Protein AF-A0A8H8RAC1-F1 (afdb_monomer_lite)

Secondary structure (DSSP, 8-state):
--HHHHHHHHHHHHHHHHHHHHHHHHHHHHHHHHHHHHTTS--S-SSSGGGTTHHHHHHHHHHHS-----TTS-HHHHHHHHHHHHHHHHHGGGG--SBTTB-SS--TTHHHHHHHHHHHHHHHHHHHH-S-TT---TTTSTTT---S----GGG-

Radius of gyration: 19.27 Å; chains: 1; bounding box: 51×41×50 Å

Foldseek 3Di:
DVVPVVVVLVVLLCVPVVVVVLVVLVVVQVVQQVVCVVVVHGGQCPQPHRNSCVSVVVLVCLQPKDWDDDPPDDPVLLQQLLVQLVVLVSQLQQLDAPDDVRGSDPDPPNVVSNVVSVVSSQVSVCSQQVDDRPPPCVPPDVVPDPRHRPGGGPSD

Structure (mmCIF, N/CA/C/O backbone):
data_AF-A0A8H8RAC1-F1
#
_entry.id   AF-A0A8H8RAC1-F1
#
loop_
_atom_site.group_PDB
_atom_site.id
_atom_site.type_symbol
_atom_site.label_atom_id
_atom_site.label_alt_id
_atom_site.label_comp_id
_atom_site.label_asym_id
_atom_site.label_entity_id
_atom_site.label_seq_id
_atom_site.pdbx_PDB_ins_code
_atom_site.Cartn_x
_atom_site.Cartn_y
_atom_site.Cartn_z
_atom_site.occupancy
_atom_site.B_iso_or_equiv
_atom_site.auth_seq_id
_atom_site.auth_comp_id
_atom_site.auth_asym_id
_atom_site.auth_atom_id
_atom_site.pdbx_PDB_model_num
ATOM 1 N N . MET A 1 1 ? -10.323 -24.423 24.285 1.00 56.19 1 MET A N 1
ATOM 2 C CA . MET A 1 1 ? -11.318 -23.342 24.097 1.00 56.19 1 MET A CA 1
ATOM 3 C C . MET A 1 1 ? -10.707 -21.959 23.824 1.00 56.19 1 MET A C 1
ATOM 5 O O . MET A 1 1 ? -11.465 -21.032 23.603 1.00 56.19 1 MET A O 1
ATOM 9 N N . ILE A 1 2 ? -9.371 -21.816 23.772 1.00 60.00 2 ILE A N 1
ATOM 10 C CA . ILE A 1 2 ? -8.680 -20.543 23.463 1.00 60.00 2 ILE A CA 1
ATOM 11 C C . ILE A 1 2 ? -8.293 -20.446 21.974 1.00 60.00 2 ILE A C 1
ATOM 13 O O . ILE A 1 2 ? -8.236 -19.357 21.424 1.00 60.00 2 ILE A O 1
ATOM 17 N N . TYR A 1 3 ? -8.113 -21.582 21.291 1.00 66.50 3 TYR A N 1
ATOM 18 C CA . TYR A 1 3 ? -7.677 -21.607 19.888 1.00 66.50 3 TYR A CA 1
ATOM 19 C C . TYR A 1 3 ? -8.723 -21.107 18.883 1.00 66.50 3 TYR A C 1
ATOM 21 O O . TYR A 1 3 ? -8.365 -20.572 17.841 1.00 66.50 3 TYR A O 1
ATOM 29 N N . LEU A 1 4 ? -10.014 -21.282 19.181 1.00 70.38 4 LEU A N 1
ATOM 30 C CA . LEU A 1 4 ? -11.093 -20.892 18.272 1.00 70.38 4 LEU A CA 1
ATOM 31 C C . LEU A 1 4 ? -11.188 -19.363 18.087 1.00 70.38 4 LEU A C 1
ATOM 33 O O . LEU A 1 4 ? -11.177 -18.929 16.938 1.00 70.38 4 LEU A O 1
ATOM 37 N N . PRO A 1 5 ? -11.204 -18.531 19.154 1.00 80.69 5 PRO A N 1
ATOM 38 C CA . PRO A 1 5 ? -11.216 -17.077 18.983 1.00 80.69 5 PRO A CA 1
ATOM 39 C C . PRO A 1 5 ? -9.923 -16.545 18.354 1.00 80.69 5 PRO A C 1
ATOM 41 O O . PRO A 1 5 ? -9.992 -15.655 17.514 1.00 80.69 5 PRO A O 1
ATOM 44 N N . THR A 1 6 ? -8.756 -17.117 18.681 1.00 81.44 6 THR A N 1
ATOM 45 C CA . THR A 1 6 ? -7.486 -16.705 18.054 1.00 81.44 6 THR A CA 1
ATOM 46 C C . THR A 1 6 ? -7.422 -17.054 16.569 1.00 81.44 6 THR A C 1
ATOM 48 O O . THR A 1 6 ? -6.774 -16.360 15.800 1.00 81.44 6 THR A O 1
ATOM 51 N N . LEU A 1 7 ? -8.075 -18.138 16.144 1.00 83.94 7 LEU A N 1
ATOM 52 C CA . LEU A 1 7 ? -8.105 -18.524 14.735 1.00 83.94 7 LEU A CA 1
ATOM 53 C C . LEU A 1 7 ? -9.052 -17.621 13.937 1.00 83.94 7 LEU A C 1
ATOM 55 O O . LEU A 1 7 ? -8.715 -17.223 12.827 1.00 83.94 7 LEU A O 1
ATOM 59 N N . ILE A 1 8 ? -10.193 -17.245 14.521 1.00 85.62 8 ILE A N 1
ATOM 60 C CA . ILE A 1 8 ? -11.139 -16.301 13.910 1.00 85.62 8 ILE A CA 1
ATOM 61 C C . ILE A 1 8 ? -10.484 -14.928 13.712 1.00 85.62 8 ILE A C 1
ATOM 63 O O . ILE A 1 8 ? -10.572 -14.385 12.614 1.00 85.62 8 ILE A O 1
ATOM 67 N N . SER A 1 9 ? -9.763 -14.406 14.712 1.00 85.12 9 SER A N 1
ATOM 68 C CA . SER A 1 9 ? -9.092 -13.105 14.583 1.00 85.12 9 SER A CA 1
ATOM 69 C C . SER A 1 9 ? -7.992 -13.106 13.517 1.00 85.12 9 SER A C 1
ATOM 71 O O . SER A 1 9 ? -7.869 -12.152 12.755 1.00 85.12 9 SER A O 1
ATOM 73 N N . VAL A 1 10 ? -7.219 -14.192 13.397 1.00 87.50 10 VAL A N 1
ATOM 74 C CA . VAL A 1 10 ? -6.208 -14.325 12.332 1.00 87.50 10 VAL A CA 1
ATOM 75 C C . VAL A 1 10 ? -6.860 -14.352 10.948 1.00 87.50 10 VAL A C 1
ATOM 77 O O . VAL A 1 10 ? -6.362 -13.710 10.025 1.00 87.50 10 VAL A O 1
ATOM 80 N N . VAL A 1 11 ? -7.978 -15.066 10.793 1.00 89.81 11 VAL A N 1
ATOM 81 C CA . VAL A 1 11 ? -8.718 -15.107 9.523 1.00 89.81 11 VAL A CA 1
ATOM 82 C C . VAL A 1 11 ? -9.270 -13.728 9.163 1.00 89.81 11 VAL A C 1
ATOM 84 O O . VAL A 1 11 ? -9.154 -13.318 8.012 1.00 89.81 11 VAL A O 1
ATOM 87 N N . GLU A 1 12 ? -9.812 -12.990 10.129 1.00 86.69 12 GLU A N 1
ATOM 88 C CA . GLU A 1 12 ? -10.330 -11.634 9.917 1.00 86.69 12 GLU A CA 1
ATOM 89 C C . GLU A 1 12 ? -9.235 -10.668 9.438 1.00 86.69 12 GLU A C 1
ATOM 91 O O . GLU A 1 12 ? -9.408 -9.964 8.443 1.00 86.69 12 GLU A O 1
ATOM 96 N N . VAL A 1 13 ? -8.059 -10.711 10.073 1.00 88.62 13 VAL A N 1
ATOM 97 C CA . VAL A 1 13 ? -6.895 -9.914 9.661 1.00 88.62 13 VAL A CA 1
ATOM 98 C C . VAL A 1 13 ? -6.442 -10.280 8.244 1.00 88.62 13 VAL A C 1
ATOM 100 O O . VAL A 1 13 ? -6.165 -9.391 7.439 1.00 88.62 13 VAL A O 1
ATOM 103 N N . LEU A 1 14 ? -6.402 -11.570 7.895 1.00 89.62 14 LEU A N 1
ATOM 104 C CA . LEU A 1 14 ? -6.046 -12.008 6.540 1.00 89.62 14 LEU A CA 1
ATOM 105 C C . LEU A 1 14 ? -7.055 -11.532 5.487 1.00 89.62 14 LEU A C 1
ATOM 107 O O . LEU A 1 14 ? -6.646 -11.131 4.395 1.00 89.62 14 LEU A O 1
ATOM 111 N N . ILE A 1 15 ? -8.350 -11.537 5.817 1.00 90.44 15 ILE A N 1
ATOM 112 C CA . ILE A 1 15 ? -9.415 -11.030 4.942 1.00 90.44 15 ILE A CA 1
ATOM 113 C C . ILE A 1 15 ? -9.238 -9.536 4.653 1.00 90.44 15 ILE A C 1
ATOM 115 O O . ILE A 1 15 ? -9.621 -9.100 3.574 1.00 90.44 15 ILE A O 1
ATOM 119 N N . VAL A 1 16 ? -8.637 -8.758 5.556 1.00 89.50 16 VAL A N 1
ATOM 120 C CA . VAL A 1 16 ? -8.351 -7.333 5.321 1.00 89.50 16 VAL A CA 1
ATOM 121 C C . VAL A 1 16 ? -7.023 -7.128 4.588 1.00 89.50 16 VAL A C 1
ATOM 123 O O . VAL A 1 16 ? -6.973 -6.396 3.600 1.00 89.50 16 VAL A O 1
ATOM 126 N N . ILE A 1 17 ? -5.946 -7.791 5.017 1.00 90.69 17 ILE A N 1
ATOM 127 C CA . ILE A 1 17 ? -4.601 -7.566 4.461 1.00 90.69 17 ILE A CA 1
ATOM 128 C C . ILE A 1 17 ? -4.508 -8.002 2.995 1.00 90.69 17 ILE A C 1
ATOM 130 O O . ILE A 1 17 ? -3.935 -7.281 2.177 1.00 90.69 17 ILE A O 1
ATOM 134 N N . VAL A 1 18 ? -5.063 -9.165 2.635 1.00 92.06 18 VAL A N 1
ATOM 135 C CA . VAL A 1 18 ? -4.916 -9.706 1.273 1.00 92.06 18 VAL A CA 1
ATOM 136 C C . VAL A 1 18 ? -5.543 -8.777 0.219 1.00 92.06 18 VAL A C 1
ATOM 138 O O . VAL A 1 18 ? -4.853 -8.441 -0.748 1.00 92.06 18 VAL A O 1
ATOM 141 N N . PRO A 1 19 ? -6.789 -8.288 0.379 1.00 91.31 19 PRO A N 1
ATOM 142 C CA . PRO A 1 19 ? -7.354 -7.294 -0.526 1.00 91.31 19 PRO A CA 1
ATOM 143 C C . PRO A 1 19 ? -6.584 -5.978 -0.544 1.00 91.31 19 PRO A C 1
ATOM 145 O O . PRO A 1 19 ? -6.423 -5.425 -1.624 1.00 91.31 19 PRO A O 1
ATOM 148 N N . VAL A 1 20 ? -6.079 -5.490 0.595 1.00 91.50 20 VAL A N 1
ATOM 149 C CA . VAL A 1 20 ? -5.295 -4.241 0.645 1.00 91.50 20 VAL A CA 1
ATOM 150 C C . VAL A 1 20 ? -4.012 -4.352 -0.185 1.00 91.50 20 VAL A C 1
ATOM 152 O O . VAL A 1 20 ? -3.696 -3.458 -0.964 1.00 91.50 20 VAL A O 1
ATOM 155 N N . LEU A 1 21 ? -3.284 -5.466 -0.095 1.00 90.94 21 LEU A N 1
ATOM 156 C CA . LEU A 1 21 ? -2.088 -5.668 -0.921 1.00 90.94 21 LEU A CA 1
ATOM 157 C C . LEU A 1 21 ? -2.435 -5.779 -2.413 1.00 90.94 21 LEU A C 1
ATOM 159 O O . LEU A 1 21 ? -1.720 -5.248 -3.264 1.00 90.94 21 LEU A O 1
ATOM 163 N N . LEU A 1 22 ? -3.557 -6.426 -2.742 1.00 91.25 22 LEU A N 1
ATOM 164 C CA . LEU A 1 22 ? -4.031 -6.515 -4.122 1.00 91.25 22 LEU A CA 1
ATOM 165 C C . LEU A 1 22 ? -4.483 -5.158 -4.671 1.00 91.25 22 LEU A C 1
ATOM 167 O O . LEU A 1 22 ? -4.184 -4.853 -5.825 1.00 91.25 22 LEU A O 1
ATOM 171 N N . THR A 1 23 ? -5.178 -4.330 -3.885 1.00 90.88 23 THR A N 1
ATOM 172 C CA . THR A 1 23 ? -5.596 -2.998 -4.341 1.00 90.88 23 THR A CA 1
ATOM 173 C C . THR A 1 23 ? -4.384 -2.130 -4.634 1.00 90.88 23 THR A C 1
ATOM 175 O O . THR A 1 23 ? -4.334 -1.547 -5.713 1.00 90.88 23 THR A O 1
ATOM 178 N N . VAL A 1 24 ? -3.375 -2.119 -3.759 1.00 90.75 24 VAL A N 1
ATOM 179 C CA . VAL A 1 24 ? -2.111 -1.406 -4.004 1.00 90.75 24 VAL A CA 1
ATOM 180 C C . VAL A 1 24 ? -1.466 -1.884 -5.308 1.00 90.75 24 VAL A C 1
ATOM 182 O O . VAL A 1 24 ? -1.151 -1.070 -6.176 1.00 90.75 24 VAL A O 1
ATOM 185 N N . ALA A 1 25 ? -1.362 -3.201 -5.511 1.00 89.62 25 ALA A N 1
ATOM 186 C CA . ALA A 1 25 ? -0.794 -3.778 -6.727 1.00 89.62 25 ALA A CA 1
ATOM 187 C C . ALA A 1 25 ? -1.528 -3.310 -8.003 1.00 89.62 25 ALA A C 1
ATOM 189 O O . ALA A 1 25 ? -0.890 -2.898 -8.976 1.00 89.62 25 ALA A O 1
ATOM 190 N N . TYR A 1 26 ? -2.865 -3.310 -8.002 1.00 91.62 26 TYR A N 1
ATOM 191 C CA . TYR A 1 26 ? -3.659 -2.879 -9.157 1.00 91.62 26 TYR A CA 1
ATOM 192 C C . TYR A 1 26 ? -3.702 -1.361 -9.353 1.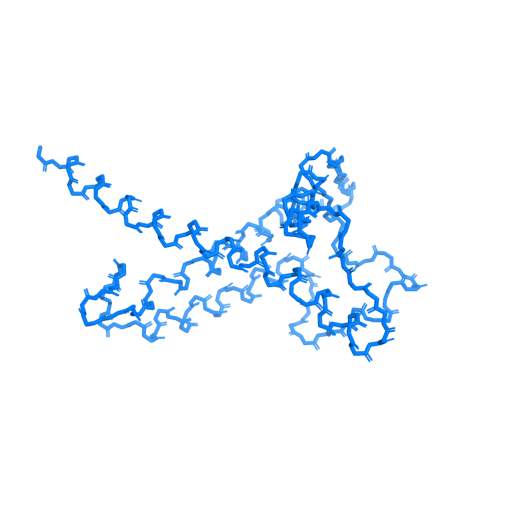00 91.62 26 TYR A C 1
ATOM 194 O O . TYR A 1 26 ? -3.798 -0.921 -10.503 1.00 91.62 26 TYR A O 1
ATOM 202 N N . VAL A 1 27 ? -3.584 -0.561 -8.289 1.00 91.38 27 VAL A N 1
ATOM 203 C CA . VAL A 1 27 ? -3.474 0.903 -8.400 1.00 91.38 27 VAL A CA 1
ATOM 204 C C . VAL A 1 27 ? -2.244 1.279 -9.229 1.00 91.38 27 VAL A C 1
ATOM 206 O O . VAL A 1 27 ? -2.378 2.084 -10.144 1.00 91.38 27 VAL A O 1
ATOM 209 N N . THR A 1 28 ? -1.101 0.602 -9.065 1.00 87.94 28 THR A N 1
ATOM 210 C CA . THR A 1 28 ? 0.096 0.883 -9.893 1.00 87.94 28 THR A CA 1
ATOM 211 C C . THR A 1 28 ? -0.115 0.618 -11.393 1.00 87.94 28 THR A C 1
ATOM 213 O O . THR A 1 28 ? 0.442 1.302 -12.260 1.00 87.94 28 THR A O 1
ATOM 216 N N . VAL A 1 29 ? -0.919 -0.395 -11.740 1.00 89.75 29 VAL A N 1
ATOM 217 C CA . VAL A 1 29 ? -1.267 -0.702 -13.136 1.00 89.75 29 VAL A CA 1
ATOM 218 C C . VAL A 1 29 ? -2.263 0.327 -13.660 1.00 89.75 29 VAL A C 1
ATOM 220 O O . VAL A 1 29 ? -2.151 0.761 -14.810 1.00 89.75 29 VAL A O 1
ATOM 223 N N . ALA A 1 30 ? -3.217 0.738 -12.821 1.00 89.00 30 ALA A N 1
ATOM 224 C CA . ALA A 1 30 ? -4.168 1.789 -13.143 1.00 89.00 30 ALA A CA 1
ATOM 225 C C . ALA A 1 30 ? -3.448 3.116 -13.422 1.00 89.00 30 ALA A C 1
ATOM 227 O O . ALA A 1 30 ? -3.676 3.700 -14.477 1.00 89.00 30 ALA A O 1
ATOM 228 N N . GLU A 1 31 ? -2.513 3.529 -12.568 1.00 87.81 31 GLU A N 1
ATOM 229 C CA . GLU A 1 31 ? -1.678 4.724 -12.747 1.00 87.81 31 GLU A CA 1
ATOM 230 C C . GLU A 1 31 ? -0.884 4.688 -14.059 1.00 87.81 31 GLU A C 1
ATOM 232 O O . GLU A 1 31 ? -0.901 5.640 -14.841 1.00 87.81 31 GLU A O 1
ATOM 237 N N . ARG A 1 32 ? -0.243 3.555 -14.382 1.00 88.00 32 ARG A N 1
ATOM 238 C CA . ARG A 1 32 ? 0.467 3.396 -15.665 1.00 88.00 32 ARG A CA 1
ATOM 239 C C . ARG A 1 32 ? -0.457 3.552 -16.871 1.00 88.00 32 ARG A C 1
ATOM 241 O O . ARG A 1 32 ? -0.049 4.111 -17.890 1.00 88.00 32 ARG A O 1
ATOM 248 N N . LYS A 1 33 ? -1.701 3.082 -16.776 1.00 88.00 33 LYS A N 1
ATOM 249 C CA . LYS A 1 33 ? -2.693 3.234 -17.846 1.00 88.00 33 LYS A CA 1
ATOM 250 C C . LYS A 1 33 ? -3.251 4.650 -17.937 1.00 88.00 33 LYS A C 1
ATOM 252 O O . LYS A 1 33 ? -3.412 5.142 -19.054 1.00 88.00 33 LYS A O 1
ATOM 257 N N .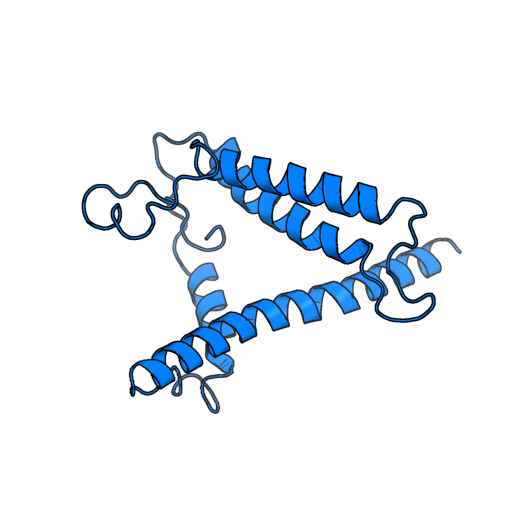 THR A 1 34 ? -3.525 5.310 -16.812 1.00 87.75 34 THR A N 1
ATOM 258 C CA . THR A 1 34 ? -4.032 6.690 -16.803 1.00 87.75 34 THR A CA 1
ATOM 259 C C . THR A 1 34 ? -2.985 7.651 -17.359 1.00 87.75 34 THR A C 1
ATOM 261 O O . THR A 1 34 ? -3.305 8.424 -18.261 1.00 87.75 34 THR A O 1
ATOM 264 N N . MET A 1 35 ? -1.720 7.532 -16.943 1.00 86.88 35 MET A N 1
ATOM 265 C CA . MET A 1 35 ? -0.612 8.334 -17.480 1.00 86.88 35 MET A CA 1
ATOM 266 C C . MET A 1 35 ? -0.409 8.116 -18.983 1.00 86.88 35 MET A C 1
ATOM 268 O O . MET A 1 35 ? -0.239 9.072 -19.743 1.00 86.88 35 MET A O 1
ATOM 272 N N . ALA A 1 36 ? -0.463 6.863 -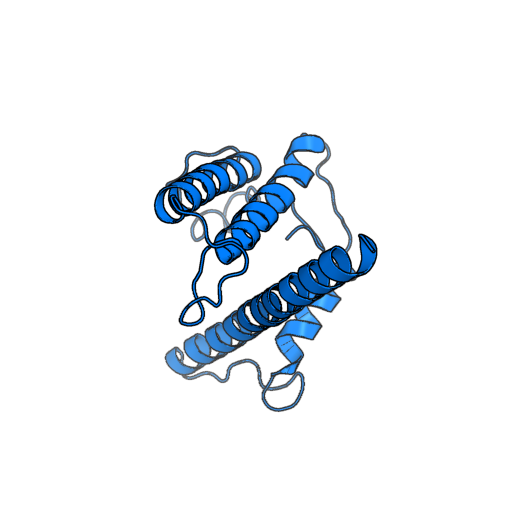19.439 1.00 88.31 36 ALA A N 1
ATOM 273 C CA . ALA A 1 36 ? -0.362 6.553 -20.859 1.00 88.31 36 ALA A CA 1
ATOM 274 C C . ALA A 1 36 ? -1.514 7.186 -21.658 1.00 88.31 36 ALA A C 1
ATOM 276 O O . ALA A 1 36 ? -1.269 7.829 -22.680 1.00 88.31 36 ALA A O 1
ATOM 277 N N . SER A 1 37 ? -2.745 7.098 -21.139 1.00 89.12 37 SER A N 1
ATOM 278 C CA . SER A 1 37 ? -3.925 7.721 -21.744 1.00 89.12 37 SER A CA 1
ATOM 279 C C . SER A 1 37 ? -3.793 9.243 -21.845 1.00 89.12 37 SER A C 1
ATOM 281 O O . SER A 1 37 ? -4.142 9.808 -22.880 1.00 89.12 37 SER A O 1
ATOM 283 N N . MET A 1 38 ? -3.260 9.911 -20.815 1.00 93.25 38 MET A N 1
ATOM 284 C CA . MET A 1 38 ? -3.003 11.361 -20.831 1.00 93.25 38 MET A CA 1
ATOM 285 C C . MET A 1 38 ? -1.981 11.752 -21.905 1.00 93.25 38 MET A C 1
ATOM 287 O O . MET A 1 38 ? -2.139 12.761 -22.584 1.00 93.25 38 MET A O 1
ATOM 291 N N . GLN A 1 39 ? -0.959 10.920 -22.101 1.00 91.81 39 GLN A N 1
ATOM 292 C CA . GLN A 1 39 ? 0.094 11.116 -23.103 1.00 91.81 39 GLN A CA 1
ATOM 293 C C . GLN A 1 39 ? -0.285 10.579 -24.490 1.00 91.81 39 GLN A C 1
ATOM 295 O O . GLN A 1 39 ? 0.551 10.558 -25.393 1.00 91.81 39 GLN A O 1
ATOM 300 N N . ARG A 1 40 ? -1.535 10.131 -24.673 1.00 89.81 40 ARG A N 1
ATOM 301 C CA . ARG A 1 40 ? -2.049 9.579 -25.932 1.00 89.81 40 ARG A CA 1
ATOM 302 C C . ARG A 1 40 ? -1.223 8.384 -26.449 1.00 89.81 40 ARG A C 1
ATOM 304 O O . ARG A 1 40 ? -1.135 8.159 -27.654 1.00 89.81 40 ARG A O 1
ATOM 311 N N . ARG A 1 41 ? -0.651 7.600 -25.525 1.00 90.25 41 ARG A N 1
ATOM 312 C CA . ARG A 1 41 ? -0.004 6.300 -25.770 1.00 90.25 41 ARG A CA 1
ATOM 313 C C . ARG A 1 41 ? -0.768 5.181 -25.060 1.00 90.25 41 ARG A C 1
ATOM 315 O O . ARG A 1 41 ? -1.548 5.421 -24.145 1.00 90.25 41 ARG A O 1
ATOM 322 N N . LEU A 1 42 ? -0.563 3.938 -25.481 1.00 82.06 42 LEU A N 1
ATOM 323 C CA . LEU A 1 42 ? -1.173 2.787 -24.814 1.00 82.06 42 LEU A CA 1
ATOM 324 C C . LEU A 1 42 ? -0.340 2.397 -23.589 1.00 82.06 42 LEU A C 1
ATOM 326 O O . LEU A 1 42 ? 0.884 2.297 -23.670 1.00 82.06 42 LEU A O 1
ATOM 330 N N . GLY A 1 43 ? -1.013 2.205 -22.454 1.00 85.62 43 GLY A N 1
ATOM 331 C CA . GLY A 1 43 ? -0.400 1.672 -21.238 1.00 85.62 43 GLY A CA 1
ATOM 332 C C . GLY A 1 43 ? -0.146 0.163 -21.337 1.00 85.62 43 GLY A C 1
ATOM 333 O O . GLY A 1 43 ? -0.347 -0.433 -22.399 1.00 85.62 43 GLY A O 1
ATOM 334 N N . PRO A 1 44 ? 0.261 -0.489 -20.236 1.00 85.06 44 PRO A N 1
ATOM 335 C CA . PRO A 1 44 ? 0.531 -1.924 -20.222 1.00 85.06 44 PRO A CA 1
ATOM 336 C C . PRO A 1 44 ? -0.687 -2.729 -20.705 1.00 85.06 44 PRO A C 1
ATOM 338 O O . PRO A 1 44 ? -1.740 -2.710 -20.067 1.00 85.06 44 PRO A O 1
ATOM 341 N N . ASN A 1 45 ? -0.547 -3.417 -21.843 1.00 85.69 45 ASN A N 1
ATOM 342 C CA . ASN A 1 45 ? -1.619 -4.212 -22.465 1.00 85.69 45 ASN A CA 1
ATOM 343 C C . ASN A 1 45 ? -1.177 -5.634 -22.865 1.00 85.69 45 ASN A C 1
ATOM 345 O O . ASN A 1 45 ? -1.980 -6.399 -23.384 1.00 85.69 45 ASN A O 1
ATOM 349 N N . ILE A 1 46 ? 0.101 -5.978 -22.659 1.00 84.31 46 ILE A N 1
ATOM 350 C CA . ILE A 1 46 ? 0.711 -7.217 -23.175 1.00 84.31 46 ILE A CA 1
ATOM 351 C C . ILE A 1 46 ? 0.713 -8.334 -22.119 1.00 84.31 46 ILE A C 1
ATOM 353 O O . ILE A 1 46 ? 0.458 -9.491 -22.441 1.00 84.31 46 ILE A O 1
ATOM 357 N N . VAL A 1 47 ? 1.002 -8.012 -20.853 1.00 83.06 47 VAL A N 1
ATOM 358 C CA . VAL A 1 47 ? 1.136 -9.019 -19.789 1.00 83.06 47 VAL A CA 1
ATOM 359 C C . VAL A 1 47 ? -0.244 -9.417 -19.250 1.00 83.06 47 VAL A C 1
ATOM 361 O O . VAL A 1 47 ? -0.814 -8.765 -18.375 1.00 83.06 47 VAL A O 1
ATOM 364 N N . GLY A 1 48 ? -0.790 -10.507 -19.789 1.00 84.31 48 GLY A N 1
ATOM 365 C CA . GLY A 1 48 ? -2.134 -10.999 -19.470 1.00 84.31 48 GLY A CA 1
ATOM 366 C C . GLY A 1 48 ? -3.249 -10.244 -20.199 1.00 84.31 48 GLY A C 1
ATOM 367 O O . GLY A 1 48 ? -2.999 -9.384 -21.041 1.00 84.31 48 GLY A O 1
ATOM 368 N N . TYR A 1 49 ? -4.506 -10.552 -19.866 1.00 82.94 49 TYR A N 1
ATOM 369 C CA . TYR A 1 49 ? -5.660 -9.876 -20.464 1.00 82.94 49 TYR A CA 1
ATOM 370 C C . TYR A 1 49 ? -5.709 -8.413 -20.004 1.00 82.94 49 TYR A C 1
ATOM 372 O O . TYR A 1 49 ? -5.790 -8.134 -18.807 1.00 82.94 49 TYR A O 1
ATOM 380 N N . TYR A 1 50 ? -5.593 -7.476 -20.947 1.00 83.31 50 TYR A N 1
ATOM 381 C CA . TYR A 1 50 ? -5.472 -6.039 -20.687 1.00 83.31 50 TYR A CA 1
ATOM 382 C C . TYR A 1 50 ? -4.361 -5.640 -19.700 1.00 83.31 50 TYR A C 1
ATOM 384 O O . TYR A 1 50 ? -4.498 -4.631 -19.015 1.00 83.31 50 TYR A O 1
ATOM 392 N N . GLY A 1 51 ? -3.267 -6.391 -19.561 1.00 85.38 51 GLY A N 1
ATOM 393 C CA . GLY A 1 51 ? -2.197 -6.001 -18.629 1.00 85.38 51 GLY A CA 1
ATOM 394 C C . GLY A 1 51 ? -2.503 -6.241 -17.141 1.00 85.38 51 GLY A C 1
ATOM 395 O O . GLY A 1 51 ? -1.766 -5.746 -16.293 1.00 85.38 51 GLY A O 1
ATOM 396 N N . LEU A 1 52 ? -3.571 -6.973 -16.792 1.00 86.62 52 LEU A N 1
ATOM 397 C CA . LEU A 1 52 ? -3.924 -7.254 -15.388 1.00 86.62 52 LEU A CA 1
ATOM 398 C C . LEU A 1 52 ? -2.842 -8.053 -14.648 1.00 86.62 52 LEU A C 1
ATOM 400 O O . LEU A 1 52 ? -2.651 -7.872 -13.451 1.00 86.62 52 LEU A O 1
ATOM 404 N N . LEU A 1 53 ? -2.102 -8.906 -15.360 1.00 89.81 53 LEU A N 1
ATOM 405 C CA . LEU A 1 53 ? -1.041 -9.719 -14.761 1.00 89.81 53 LEU A CA 1
ATOM 406 C C . LEU A 1 53 ? 0.281 -8.953 -14.593 1.00 89.81 53 LEU A C 1
ATOM 408 O O . LEU A 1 53 ? 1.238 -9.506 -14.057 1.00 89.81 53 LEU A O 1
ATOM 412 N N . GLN A 1 54 ? 0.343 -7.685 -15.014 1.00 89.50 54 GLN A N 1
ATOM 413 C CA . GLN A 1 54 ? 1.554 -6.869 -14.923 1.00 89.50 54 GLN A CA 1
ATOM 414 C C . GLN A 1 54 ? 2.035 -6.706 -13.477 1.00 89.50 54 GLN A C 1
ATOM 416 O O . GLN A 1 54 ? 3.227 -6.839 -13.223 1.00 89.50 54 GLN A O 1
ATOM 421 N N . ALA A 1 55 ? 1.124 -6.469 -12.528 1.00 87.44 55 ALA A N 1
ATOM 422 C CA . ALA A 1 55 ? 1.496 -6.275 -11.127 1.00 87.44 55 ALA A CA 1
ATOM 423 C C . ALA A 1 55 ? 2.172 -7.524 -10.530 1.00 87.44 55 ALA A C 1
ATOM 425 O O . ALA A 1 55 ? 3.163 -7.419 -9.812 1.00 87.44 55 ALA A O 1
ATOM 426 N N . PHE A 1 56 ? 1.690 -8.717 -10.894 1.00 88.44 56 PHE A N 1
ATOM 427 C CA . PHE A 1 56 ? 2.311 -9.978 -10.486 1.00 88.44 56 PHE A CA 1
ATOM 428 C C . PHE A 1 56 ? 3.668 -10.202 -11.160 1.00 88.44 56 PHE A C 1
ATOM 430 O O . PHE A 1 56 ? 4.589 -10.702 -10.520 1.00 88.44 56 PHE A O 1
ATOM 437 N N . ALA A 1 57 ? 3.815 -9.820 -12.432 1.00 88.75 57 ALA A N 1
ATOM 438 C CA . ALA A 1 57 ? 5.091 -9.922 -13.138 1.00 88.75 57 ALA A CA 1
ATOM 439 C C . ALA A 1 57 ? 6.164 -9.011 -12.523 1.00 88.75 57 ALA A C 1
ATOM 441 O O . ALA A 1 57 ? 7.313 -9.428 -12.387 1.00 88.75 57 ALA A O 1
ATOM 442 N N . ASP A 1 58 ? 5.786 -7.803 -12.104 1.00 85.88 58 ASP A N 1
ATOM 443 C CA . ASP A 1 58 ? 6.698 -6.877 -11.432 1.00 85.88 58 ASP A CA 1
ATOM 444 C C . ASP A 1 58 ? 7.115 -7.415 -10.052 1.00 85.88 58 ASP A C 1
ATOM 446 O O . ASP A 1 58 ? 8.303 -7.413 -9.736 1.00 85.88 58 ASP A O 1
ATOM 450 N N . ALA A 1 59 ? 6.184 -7.986 -9.278 1.00 86.81 59 ALA A N 1
ATOM 451 C CA . ALA A 1 59 ? 6.505 -8.631 -8.002 1.00 86.81 59 ALA A CA 1
ATOM 452 C C . ALA A 1 59 ? 7.451 -9.836 -8.172 1.00 86.81 59 ALA A C 1
ATOM 454 O O . ALA A 1 59 ? 8.458 -9.948 -7.473 1.00 86.81 59 ALA A O 1
ATOM 455 N N . LEU A 1 60 ? 7.179 -10.719 -9.141 1.00 87.00 60 LEU A N 1
ATOM 456 C CA . LEU A 1 60 ? 8.051 -11.862 -9.445 1.00 87.00 60 LEU A CA 1
ATOM 457 C C . LEU A 1 60 ? 9.443 -11.414 -9.898 1.00 87.00 60 LEU A C 1
ATOM 459 O O . LEU A 1 60 ? 10.445 -12.008 -9.502 1.00 87.00 60 LEU A O 1
ATOM 463 N N . LYS A 1 61 ? 9.516 -10.342 -10.693 1.00 88.31 61 LYS A N 1
ATOM 464 C CA . LYS A 1 61 ? 10.783 -9.741 -11.112 1.00 88.31 61 LYS A CA 1
ATOM 465 C C . LYS A 1 61 ? 11.600 -9.268 -9.909 1.00 88.31 61 LYS A C 1
ATOM 467 O O . LYS A 1 61 ? 12.807 -9.486 -9.903 1.00 88.31 61 LYS A O 1
ATOM 472 N N . LEU A 1 62 ? 10.974 -8.636 -8.915 1.00 86.62 62 LEU A N 1
ATOM 473 C CA . LEU A 1 62 ? 11.671 -8.161 -7.716 1.00 86.62 62 LEU A CA 1
ATOM 474 C C . LEU A 1 62 ? 12.179 -9.313 -6.840 1.00 86.62 62 LEU A C 1
ATOM 476 O O . LEU A 1 62 ? 13.284 -9.219 -6.323 1.00 86.62 62 LEU A O 1
ATOM 480 N N . ILE A 1 63 ? 11.443 -10.423 -6.743 1.00 85.75 63 ILE A N 1
ATOM 481 C CA . ILE A 1 63 ? 11.886 -11.619 -5.999 1.00 85.75 63 ILE A CA 1
ATOM 482 C C . ILE A 1 63 ? 13.110 -12.276 -6.654 1.00 85.75 63 ILE A C 1
ATOM 484 O O . ILE A 1 63 ? 13.992 -12.774 -5.961 1.00 85.75 63 ILE A O 1
ATOM 488 N N . LEU A 1 64 ? 13.161 -12.286 -7.988 1.00 85.94 64 LEU A N 1
ATOM 489 C CA . LEU A 1 64 ? 14.262 -12.884 -8.750 1.00 85.94 64 LEU A CA 1
ATOM 490 C C . LEU A 1 64 ? 15.476 -11.960 -8.895 1.00 85.94 64 LEU A C 1
ATOM 492 O O . LEU A 1 64 ? 16.547 -12.419 -9.290 1.00 85.94 64 LEU A O 1
ATOM 496 N N . LYS A 1 65 ? 15.310 -10.660 -8.641 1.00 85.88 65 LYS A N 1
ATOM 497 C CA . LYS A 1 65 ? 16.390 -9.686 -8.779 1.00 85.88 65 LYS A CA 1
ATOM 498 C C . LYS A 1 65 ? 17.434 -9.926 -7.690 1.00 85.88 65 LYS A C 1
ATOM 500 O O . LYS A 1 65 ? 17.108 -10.243 -6.550 1.00 85.88 65 LYS A O 1
ATOM 505 N N . GLU A 1 66 ? 18.701 -9.754 -8.047 1.00 76.31 66 GLU A N 1
ATOM 506 C CA . GLU A 1 66 ? 19.795 -9.909 -7.097 1.00 76.31 66 GLU A CA 1
ATOM 507 C C . GLU A 1 66 ? 19.728 -8.835 -6.013 1.00 76.31 66 GLU A C 1
ATOM 509 O O . GLU A 1 66 ? 19.551 -7.639 -6.281 1.00 76.31 66 GLU A O 1
ATOM 514 N N . TYR A 1 67 ? 19.886 -9.282 -4.775 1.00 73.50 67 TYR A N 1
ATOM 515 C CA . TYR A 1 67 ? 20.068 -8.404 -3.639 1.00 73.50 67 TYR A CA 1
ATOM 516 C C . TYR A 1 67 ? 21.502 -7.866 -3.655 1.00 73.50 67 TYR A C 1
ATOM 518 O O . TYR A 1 67 ? 22.459 -8.627 -3.511 1.00 73.50 67 TYR A O 1
ATOM 526 N N . VAL A 1 68 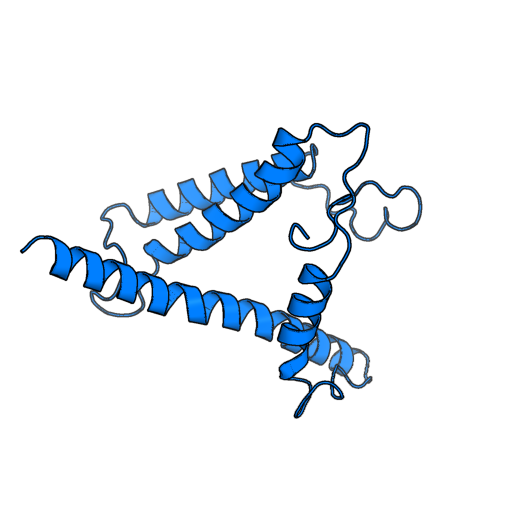? 21.647 -6.553 -3.830 1.00 70.00 68 VAL A N 1
ATOM 527 C CA . VAL A 1 68 ? 22.938 -5.862 -3.776 1.00 70.00 68 VAL A CA 1
ATOM 528 C C . VAL A 1 68 ? 22.933 -4.989 -2.533 1.00 70.00 68 VAL A C 1
ATOM 530 O O . VAL A 1 68 ? 22.175 -4.027 -2.458 1.00 70.00 68 VAL A O 1
ATOM 533 N N . SER A 1 69 ? 23.758 -5.342 -1.548 1.00 69.00 69 SER A N 1
ATOM 534 C CA . SER A 1 69 ? 23.985 -4.497 -0.376 1.00 69.00 69 SER A CA 1
ATOM 535 C C . SER A 1 69 ? 25.177 -3.565 -0.605 1.00 69.00 69 SER A C 1
ATOM 537 O O . SER A 1 69 ? 26.231 -4.048 -1.036 1.00 69.00 69 SER A O 1
ATOM 539 N N . PRO A 1 70 ? 25.084 -2.284 -0.229 1.00 71.88 70 PRO A N 1
ATOM 540 C CA . PRO A 1 70 ? 26.204 -1.357 -0.303 1.00 71.88 70 PRO A CA 1
ATOM 541 C C . PRO A 1 70 ? 27.251 -1.694 0.757 1.00 71.88 70 PRO A C 1
ATOM 543 O O . PRO A 1 70 ? 26.926 -2.000 1.903 1.00 71.88 70 PRO A O 1
ATOM 546 N N . THR A 1 71 ? 28.529 -1.599 0.402 1.00 64.06 71 THR A N 1
ATOM 547 C CA . THR A 1 71 ? 29.641 -1.942 1.305 1.00 64.06 71 THR A CA 1
ATOM 548 C C . THR A 1 71 ? 29.901 -0.898 2.394 1.00 64.06 71 THR A C 1
ATOM 550 O O . THR A 1 71 ? 30.560 -1.214 3.380 1.00 64.06 71 THR A O 1
ATOM 553 N N . GLN A 1 72 ? 29.392 0.328 2.238 1.00 67.56 72 GLN A N 1
ATOM 554 C CA . GLN A 1 72 ? 29.561 1.438 3.190 1.00 67.56 72 GLN A CA 1
ATOM 555 C C . GLN A 1 72 ? 28.284 1.756 3.990 1.00 67.56 72 GLN A C 1
ATOM 557 O O . GLN A 1 72 ? 28.282 2.686 4.795 1.00 67.56 72 GLN A O 1
ATOM 562 N N . ALA A 1 73 ? 27.196 1.007 3.787 1.00 63.94 73 ALA A N 1
ATOM 563 C CA . ALA A 1 73 ? 25.924 1.263 4.455 1.00 63.94 73 ALA A CA 1
ATOM 564 C C . ALA A 1 73 ? 25.800 0.513 5.789 1.00 63.94 73 ALA A C 1
ATOM 566 O O . ALA A 1 73 ? 26.286 -0.608 5.958 1.00 63.94 73 ALA A O 1
ATOM 567 N N . ASN A 1 74 ? 25.083 1.116 6.742 1.00 70.56 74 ASN A N 1
ATOM 568 C CA . ASN A 1 74 ? 24.686 0.423 7.962 1.00 70.56 74 ASN A CA 1
ATOM 569 C C . ASN A 1 74 ? 23.586 -0.596 7.634 1.00 70.56 74 ASN A C 1
ATOM 571 O O . ASN A 1 74 ? 22.428 -0.226 7.438 1.00 70.56 74 ASN A O 1
ATOM 575 N N . LEU A 1 75 ? 23.955 -1.880 7.623 1.00 68.81 75 LEU A N 1
ATOM 576 C CA . LEU A 1 75 ? 23.059 -2.988 7.287 1.00 68.81 75 LEU A CA 1
ATOM 577 C C . LEU A 1 75 ? 21.775 -2.993 8.128 1.00 68.81 75 LEU A C 1
ATOM 579 O O . LEU A 1 75 ? 20.707 -3.287 7.602 1.00 68.81 75 LEU A O 1
ATOM 583 N N . ALA A 1 76 ? 21.845 -2.640 9.414 1.00 75.62 76 ALA A N 1
ATOM 584 C CA . ALA A 1 76 ? 20.673 -2.680 10.286 1.00 75.62 76 ALA A CA 1
ATOM 585 C C . ALA A 1 76 ? 19.604 -1.663 9.858 1.00 75.62 76 ALA A C 1
ATOM 587 O O . ALA A 1 76 ? 18.435 -2.017 9.744 1.00 75.62 76 ALA A O 1
ATOM 588 N N . LEU A 1 77 ? 20.003 -0.420 9.580 1.00 73.12 77 LEU A N 1
ATOM 589 C CA . LEU A 1 77 ? 19.084 0.630 9.125 1.00 73.12 77 LEU A CA 1
ATOM 590 C C . LEU A 1 77 ? 18.588 0.365 7.701 1.00 73.12 77 LEU A C 1
ATOM 592 O O . LEU A 1 77 ? 17.410 0.569 7.424 1.00 73.12 77 LEU A O 1
ATOM 596 N N . PHE A 1 78 ? 19.463 -0.165 6.844 1.00 73.50 78 PHE A N 1
ATOM 597 C CA . PHE A 1 78 ? 19.146 -0.495 5.458 1.00 73.50 78 PHE A CA 1
ATOM 598 C C . PHE A 1 78 ? 18.002 -1.513 5.329 1.00 73.50 78 PHE A C 1
ATOM 600 O O . PHE A 1 78 ? 17.149 -1.367 4.464 1.00 73.50 78 PHE A O 1
ATOM 607 N N . PHE A 1 79 ? 17.941 -2.528 6.195 1.00 76.06 79 PHE A N 1
ATOM 608 C CA . PHE A 1 79 ? 16.817 -3.473 6.194 1.00 76.06 79 PHE A CA 1
ATOM 609 C C . PHE A 1 79 ? 15.632 -2.999 7.036 1.00 76.06 79 PHE A C 1
ATOM 611 O O . PHE A 1 79 ? 14.485 -3.261 6.681 1.00 76.06 79 PHE A O 1
ATOM 618 N N . LEU A 1 80 ? 15.885 -2.337 8.170 1.00 79.31 80 LEU A N 1
ATOM 619 C CA . LEU A 1 80 ? 14.808 -1.939 9.073 1.00 79.31 80 LEU A CA 1
ATOM 620 C C . LEU A 1 80 ? 13.949 -0.809 8.510 1.00 79.31 80 LEU A C 1
ATOM 622 O O . LEU A 1 80 ? 12.755 -0.822 8.780 1.00 79.31 80 LEU A O 1
ATOM 626 N N . GLY A 1 81 ? 14.507 0.128 7.739 1.00 77.19 81 GLY A N 1
ATOM 627 C CA . GLY A 1 81 ? 13.750 1.256 7.179 1.00 77.19 81 GLY A CA 1
ATOM 628 C C . GLY A 1 81 ? 12.506 0.801 6.401 1.00 77.19 81 GLY A C 1
ATOM 629 O O . GLY A 1 81 ? 11.390 1.057 6.866 1.00 77.19 81 GLY A O 1
ATOM 630 N N . PRO A 1 82 ? 12.672 0.031 5.309 1.00 80.94 82 PRO A N 1
ATOM 631 C CA . PRO A 1 82 ? 11.552 -0.448 4.490 1.00 80.94 82 PRO A CA 1
ATOM 632 C C . PRO A 1 82 ? 10.586 -1.382 5.237 1.00 80.94 82 PRO A C 1
ATOM 634 O O . PRO A 1 82 ? 9.380 -1.391 4.993 1.00 80.94 82 PRO A O 1
ATOM 637 N N . ILE A 1 83 ? 11.086 -2.161 6.203 1.00 84.50 83 ILE A N 1
ATOM 638 C CA . ILE A 1 83 ? 10.234 -3.027 7.033 1.00 84.50 83 ILE A CA 1
ATOM 639 C C . ILE A 1 83 ? 9.350 -2.185 7.962 1.00 84.50 83 ILE A C 1
ATOM 641 O O . ILE A 1 83 ? 8.161 -2.466 8.120 1.00 84.50 83 ILE A O 1
ATOM 645 N N . ILE A 1 84 ? 9.916 -1.148 8.580 1.00 84.81 84 ILE A N 1
ATOM 646 C CA . ILE A 1 84 ? 9.213 -0.266 9.511 1.00 84.81 84 ILE A CA 1
ATOM 647 C C . ILE A 1 84 ? 8.104 0.507 8.786 1.00 84.81 84 ILE A C 1
ATOM 649 O O . ILE A 1 84 ? 6.973 0.542 9.277 1.00 84.81 84 ILE A O 1
ATOM 653 N N . THR A 1 85 ? 8.389 1.085 7.615 1.00 83.69 85 THR A N 1
ATOM 654 C CA . THR A 1 85 ? 7.396 1.838 6.828 1.00 83.69 85 THR A CA 1
ATOM 655 C C . THR A 1 85 ? 6.226 0.953 6.401 1.00 83.69 85 THR A C 1
ATOM 657 O O . THR A 1 85 ? 5.065 1.339 6.570 1.00 83.69 85 THR A O 1
ATOM 660 N N . LEU A 1 86 ? 6.506 -0.270 5.939 1.00 86.44 86 LEU A N 1
ATOM 661 C CA . LEU A 1 86 ? 5.478 -1.224 5.531 1.00 86.44 86 LEU A CA 1
ATOM 662 C C . LEU A 1 86 ? 4.609 -1.685 6.711 1.00 86.44 86 LEU A C 1
ATOM 664 O O . LEU A 1 86 ? 3.382 -1.707 6.595 1.00 86.44 86 LEU A O 1
ATOM 668 N N . ILE A 1 87 ? 5.213 -2.002 7.863 1.00 88.94 87 ILE A N 1
ATOM 669 C CA . ILE A 1 87 ? 4.468 -2.416 9.062 1.00 88.94 87 ILE A CA 1
ATOM 670 C C . ILE A 1 87 ? 3.543 -1.293 9.540 1.00 88.94 87 ILE A C 1
ATOM 672 O O . ILE A 1 87 ? 2.361 -1.544 9.777 1.00 88.94 87 ILE A O 1
ATOM 676 N N . PHE A 1 88 ? 4.036 -0.056 9.660 1.00 87.69 88 PHE A N 1
ATOM 677 C CA . PHE A 1 88 ? 3.204 1.059 10.127 1.00 87.69 88 PHE A CA 1
ATOM 678 C C . PHE A 1 88 ? 2.085 1.417 9.140 1.00 87.69 88 PHE A C 1
ATOM 680 O O . PHE A 1 88 ? 0.979 1.730 9.577 1.00 87.69 88 PHE A O 1
ATOM 687 N N . SER A 1 89 ? 2.316 1.290 7.831 1.00 85.44 89 SER A N 1
ATOM 688 C CA . SER A 1 89 ? 1.263 1.473 6.823 1.00 85.44 89 SER A CA 1
ATOM 689 C C . SER A 1 89 ? 0.134 0.441 6.974 1.00 85.44 89 SER A C 1
ATOM 691 O O . SER A 1 89 ? -1.046 0.796 6.974 1.00 85.44 89 SER A O 1
ATOM 693 N N . LEU A 1 90 ? 0.476 -0.834 7.199 1.00 88.44 90 LEU A N 1
ATOM 694 C CA . LEU A 1 90 ? -0.516 -1.897 7.402 1.00 88.44 90 LEU A CA 1
ATOM 695 C C . LEU A 1 90 ? -1.255 -1.780 8.742 1.00 88.44 90 LEU A C 1
ATOM 697 O O . LEU A 1 90 ? -2.453 -2.053 8.803 1.00 88.44 90 LEU A O 1
ATOM 701 N N . LEU A 1 91 ? -0.579 -1.330 9.803 1.00 89.25 91 LEU A N 1
ATOM 702 C CA . LEU A 1 91 ? -1.198 -1.110 11.115 1.00 89.25 91 LEU A CA 1
ATOM 703 C C . LEU A 1 91 ? -2.312 -0.052 11.078 1.00 89.25 91 LEU A C 1
ATOM 705 O O . LEU A 1 91 ? -3.277 -0.165 11.832 1.00 89.25 91 LEU A O 1
ATOM 709 N N . GLY A 1 92 ? -2.238 0.931 10.175 1.00 86.56 92 GLY A N 1
ATOM 710 C CA . GLY A 1 92 ? -3.287 1.944 10.015 1.00 86.56 92 GLY A CA 1
ATOM 711 C C . GLY A 1 92 ? -4.665 1.363 9.660 1.00 86.56 92 GLY A C 1
ATOM 712 O O . GLY A 1 92 ? -5.692 1.913 10.050 1.00 86.56 92 GLY A O 1
ATOM 713 N N . TYR A 1 93 ? -4.718 0.208 8.993 1.00 87.88 93 TYR A N 1
ATOM 714 C CA . TYR A 1 93 ? -5.984 -0.418 8.598 1.00 87.88 93 TYR A CA 1
ATOM 715 C C . TYR A 1 93 ? -6.758 -1.055 9.761 1.00 87.88 93 TYR A C 1
ATOM 717 O O . TYR A 1 93 ? -7.932 -1.376 9.594 1.00 87.88 93 TYR A O 1
ATOM 725 N N . LEU A 1 94 ? -6.154 -1.200 10.947 1.00 86.25 94 LEU A N 1
ATOM 726 C CA . LEU A 1 94 ? -6.818 -1.788 12.119 1.00 86.25 94 LEU A CA 1
ATOM 727 C C . LEU A 1 94 ? -8.062 -1.010 12.570 1.00 86.25 94 LEU A C 1
ATOM 729 O O . LEU A 1 94 ? -9.032 -1.607 13.032 1.00 86.25 94 LEU A O 1
ATOM 733 N N . VAL A 1 95 ? -8.026 0.315 12.432 1.00 86.94 95 VAL A N 1
ATOM 734 C CA . VAL A 1 95 ? -9.035 1.223 13.000 1.00 86.94 95 VAL A CA 1
ATOM 735 C C . VAL A 1 95 ? -10.108 1.622 11.985 1.00 86.94 95 VAL A C 1
ATOM 737 O O . VAL A 1 95 ? -11.119 2.218 12.350 1.00 86.94 95 VAL A O 1
ATOM 740 N N . VAL A 1 96 ? -9.919 1.310 10.702 1.00 86.38 96 VAL A N 1
ATOM 741 C CA . VAL A 1 96 ? -10.841 1.744 9.647 1.00 86.38 96 VAL A CA 1
ATOM 742 C C . VAL A 1 96 ? -12.161 0.962 9.747 1.00 86.38 96 VAL A C 1
ATOM 744 O O . VAL A 1 96 ? -12.144 -0.264 9.634 1.00 86.38 96 VAL A O 1
ATOM 747 N N . PRO A 1 97 ? -13.316 1.636 9.925 1.00 87.81 97 PRO A N 1
ATOM 748 C CA . PRO A 1 97 ? -14.605 0.960 9.968 1.00 87.81 97 PRO A CA 1
ATOM 749 C C . PRO A 1 97 ? -15.110 0.659 8.550 1.00 87.81 97 PRO A C 1
ATOM 751 O O . PRO A 1 97 ? -15.249 1.560 7.723 1.00 87.81 97 PRO A O 1
ATOM 754 N N . TYR A 1 98 ? -15.450 -0.603 8.281 1.00 85.38 98 TYR A N 1
ATOM 755 C CA . TYR A 1 98 ? -16.063 -1.047 7.020 1.00 85.38 98 TYR A CA 1
ATOM 756 C C . TYR A 1 98 ? -17.600 -1.069 7.078 1.00 85.38 98 TYR A C 1
ATOM 758 O O . TYR A 1 98 ? -18.269 -1.183 6.052 1.00 85.38 98 TYR A O 1
ATOM 766 N N . GLY A 1 99 ? -18.172 -0.940 8.277 1.00 85.69 99 GLY A N 1
ATOM 767 C CA . GLY A 1 99 ? -19.610 -0.888 8.528 1.00 85.69 99 GLY A CA 1
ATOM 768 C C . GLY A 1 99 ? -19.922 -0.736 10.021 1.00 85.69 99 GLY A C 1
ATOM 769 O O . GLY A 1 99 ? -19.000 -0.658 10.836 1.00 85.69 99 GLY A O 1
ATOM 770 N N . PRO A 1 100 ? -21.208 -0.696 10.412 1.00 81.44 100 PRO A N 1
ATOM 771 C CA . PRO A 1 100 ? -21.601 -0.593 11.816 1.00 81.44 100 PRO A CA 1
ATOM 772 C C . PRO A 1 100 ? -21.083 -1.796 12.619 1.00 81.44 100 PRO A C 1
ATOM 774 O O . PRO A 1 100 ? -21.515 -2.923 12.385 1.00 81.44 100 PRO A O 1
ATOM 777 N N . GLY A 1 101 ? -20.141 -1.563 13.537 1.00 79.44 101 GLY A N 1
ATOM 778 C CA . GLY A 1 101 ? -19.506 -2.617 14.342 1.00 79.44 101 GLY A CA 1
ATOM 779 C C . GLY A 1 101 ? -18.537 -3.530 13.577 1.00 79.44 101 GLY A C 1
ATOM 780 O O . GLY A 1 101 ? -18.120 -4.546 14.122 1.00 79.44 101 GLY A O 1
ATOM 781 N N . LEU A 1 102 ? -18.185 -3.192 12.331 1.00 80.56 102 LEU A N 1
ATOM 782 C CA . LEU A 1 102 ? -17.260 -3.959 11.490 1.00 80.56 102 LEU A CA 1
ATOM 783 C C . LEU A 1 102 ? -15.925 -3.218 11.362 1.00 80.56 102 LEU A C 1
ATOM 785 O O . LEU A 1 102 ? -15.662 -2.551 10.360 1.00 80.56 102 LEU A O 1
ATOM 789 N N . ALA A 1 103 ? -15.100 -3.335 12.397 1.00 81.69 103 ALA A N 1
ATOM 790 C CA . ALA A 1 103 ? -13.708 -2.900 12.427 1.00 81.69 103 ALA A CA 1
ATOM 791 C C . ALA A 1 103 ? -12.870 -4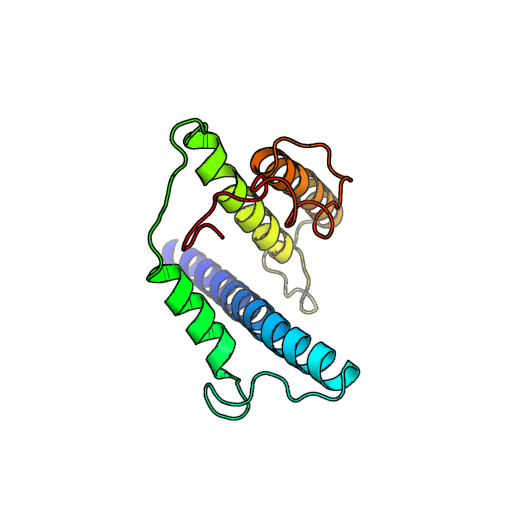.002 13.089 1.00 81.69 103 ALA A C 1
ATOM 793 O O . ALA A 1 103 ? -13.359 -4.661 14.005 1.00 81.69 103 ALA A O 1
ATOM 794 N N . LEU A 1 104 ? -11.615 -4.174 12.656 1.00 81.88 104 LEU A N 1
ATOM 795 C CA . LEU A 1 104 ? -10.716 -5.190 13.226 1.00 81.88 104 LEU A CA 1
ATOM 796 C C . LEU A 1 104 ? -10.482 -4.958 14.724 1.00 81.88 104 LEU A C 1
ATOM 798 O O . LEU A 1 104 ? -10.430 -5.901 15.513 1.00 81.88 104 LEU A O 1
ATOM 802 N N . SER A 1 105 ? -10.325 -3.694 15.120 1.00 82.56 105 SER A N 1
ATOM 803 C CA . SER A 1 105 ? -10.280 -3.295 16.521 1.00 82.56 105 SER A CA 1
ATOM 804 C C . SER A 1 105 ? -11.066 -2.008 16.748 1.00 82.56 105 SER A C 1
ATOM 806 O O . SER A 1 105 ? -10.668 -0.914 16.346 1.00 82.56 105 SER A O 1
ATOM 808 N N . ASP A 1 106 ? -12.196 -2.136 17.443 1.00 82.81 106 ASP A N 1
ATOM 809 C CA . ASP A 1 106 ? -12.970 -0.984 17.896 1.00 82.81 106 ASP A CA 1
ATOM 810 C C . ASP A 1 106 ? -12.272 -0.338 19.104 1.00 82.81 106 ASP A C 1
ATOM 812 O O . ASP A 1 106 ? -12.445 -0.730 20.262 1.00 82.81 106 ASP A O 1
ATOM 816 N N . LEU A 1 107 ? -11.373 0.604 18.812 1.00 84.94 107 LEU A N 1
ATOM 817 C CA . LEU A 1 107 ? -10.653 1.379 19.813 1.00 84.94 107 LEU A CA 1
ATOM 818 C C . LEU A 1 107 ? -11.410 2.678 20.104 1.00 84.94 107 LEU A C 1
ATOM 820 O O . LEU A 1 107 ? -11.533 3.536 19.231 1.00 84.94 107 LEU A O 1
ATOM 824 N N . ASN A 1 108 ? -11.762 2.908 21.374 1.00 86.56 108 ASN A N 1
ATOM 825 C CA . ASN A 1 108 ? -12.342 4.184 21.832 1.00 86.56 108 ASN A CA 1
ATOM 826 C C . ASN A 1 108 ? -11.499 5.412 21.427 1.00 86.56 108 ASN A C 1
ATOM 828 O O . ASN A 1 108 ? -12.027 6.505 21.246 1.00 86.56 108 ASN A O 1
ATOM 832 N N . LEU A 1 109 ? -10.178 5.236 21.297 1.00 87.75 109 LEU A N 1
ATOM 833 C CA . LEU A 1 109 ? -9.219 6.265 20.886 1.00 87.75 109 LEU A CA 1
ATOM 834 C C . LEU A 1 109 ? -8.673 6.021 19.467 1.00 87.75 109 LEU A C 1
ATOM 836 O O . LEU A 1 109 ? -7.496 6.269 19.203 1.00 87.75 109 LEU A O 1
ATOM 840 N N . GLY A 1 110 ? -9.511 5.545 18.543 1.00 85.44 110 GLY A N 1
ATOM 841 C CA . GLY A 1 110 ? -9.098 5.211 17.175 1.00 85.44 110 GLY A CA 1
ATOM 842 C C . GLY A 1 110 ? -8.406 6.359 16.425 1.00 85.44 110 GLY A C 1
ATOM 843 O O . GLY A 1 110 ? -7.381 6.155 15.779 1.00 85.44 110 GLY A O 1
ATOM 844 N N . ILE A 1 111 ? -8.890 7.596 16.573 1.00 87.69 111 ILE A N 1
ATOM 845 C CA . ILE A 1 111 ? -8.288 8.771 15.914 1.00 87.69 111 ILE A CA 1
ATOM 846 C C . ILE A 1 111 ? -6.867 9.043 16.438 1.00 87.69 111 ILE A C 1
ATOM 848 O O . ILE A 1 111 ? -5.966 9.338 15.654 1.00 87.69 111 ILE A O 1
ATOM 852 N N . LEU A 1 112 ? -6.644 8.911 17.752 1.00 90.12 112 LEU A N 1
ATOM 853 C CA . LEU A 1 112 ? -5.312 9.091 18.343 1.00 90.12 112 LEU A CA 1
ATOM 854 C C . LEU A 1 112 ? -4.352 7.989 17.899 1.00 90.12 112 LEU A C 1
ATOM 856 O O . LEU A 1 112 ? -3.185 8.271 17.641 1.00 90.12 112 LEU A O 1
ATOM 860 N N . TYR A 1 113 ? -4.844 6.755 17.767 1.00 90.12 113 TYR A N 1
ATOM 861 C CA . TYR A 1 113 ? -4.059 5.655 17.217 1.00 90.12 113 TYR A CA 1
ATOM 862 C C . TYR A 1 113 ? -3.619 5.947 15.778 1.00 90.12 113 TYR A C 1
ATOM 864 O O . TYR A 1 113 ? -2.431 5.858 15.478 1.00 90.12 113 TYR A O 1
ATOM 872 N N . MET A 1 114 ? -4.542 6.378 14.911 1.00 87.50 114 MET A N 1
ATOM 873 C CA . MET A 1 114 ? -4.222 6.730 13.522 1.00 87.50 114 MET A CA 1
ATOM 874 C C . MET A 1 114 ? -3.177 7.846 13.425 1.00 87.50 114 MET A C 1
ATOM 876 O O . MET A 1 114 ? -2.276 7.776 12.592 1.00 87.50 114 MET A O 1
ATOM 880 N N . LEU A 1 115 ? -3.257 8.848 14.304 1.00 88.88 115 LEU A N 1
ATOM 881 C CA . LEU A 1 115 ? -2.279 9.935 14.368 1.00 88.88 115 LEU A CA 1
ATOM 882 C C . LEU A 1 115 ? -0.904 9.472 14.881 1.00 88.88 115 LEU A C 1
ATOM 884 O O . LEU A 1 115 ? 0.129 9.928 14.394 1.00 88.88 115 LEU A O 1
ATOM 888 N N . ALA A 1 116 ? -0.871 8.555 15.848 1.00 89.12 116 ALA A N 1
ATOM 889 C CA . ALA A 1 116 ? 0.380 7.984 16.339 1.00 89.12 116 ALA A CA 1
ATOM 890 C C . ALA A 1 116 ? 1.064 7.122 15.266 1.00 89.12 116 ALA A C 1
ATOM 892 O O . ALA A 1 116 ? 2.268 7.250 15.046 1.00 89.12 116 ALA A O 1
ATOM 893 N N . VAL A 1 117 ? 0.294 6.282 14.569 1.00 90.12 117 VAL A N 1
ATOM 894 C CA . VAL A 1 117 ? 0.801 5.410 13.503 1.00 90.12 117 VAL A CA 1
ATOM 895 C C . VAL A 1 117 ? 1.324 6.222 12.320 1.00 90.12 117 VAL A C 1
ATOM 897 O O . VAL A 1 117 ? 2.405 5.920 11.819 1.00 90.12 117 VAL A O 1
ATOM 900 N N . SER A 1 118 ? 0.625 7.284 11.908 1.00 84.06 118 SER A N 1
ATOM 901 C CA . SER A 1 118 ? 1.086 8.137 10.806 1.00 84.06 118 SER A CA 1
ATOM 902 C C . SER A 1 118 ? 2.376 8.886 11.146 1.00 84.06 118 SER A C 1
ATOM 904 O O . SER A 1 118 ? 3.277 8.952 10.313 1.00 84.06 118 SER A O 1
ATOM 906 N N . SER A 1 119 ? 2.521 9.378 12.380 1.00 85.38 119 SER A N 1
ATOM 907 C CA . SER A 1 119 ? 3.769 9.993 12.847 1.00 85.38 119 SER A CA 1
ATOM 908 C C . SER A 1 119 ? 4.926 8.987 12.864 1.00 85.38 119 SER A C 1
ATOM 910 O O . SER A 1 119 ? 5.998 9.264 12.330 1.00 85.38 119 SER A O 1
ATOM 912 N N . LEU A 1 120 ? 4.710 7.776 13.386 1.00 84.12 120 LEU A N 1
ATOM 913 C CA . LEU A 1 120 ? 5.737 6.727 13.412 1.00 84.12 120 LEU A CA 1
ATOM 914 C C . LEU A 1 120 ? 6.153 6.255 12.013 1.00 84.12 120 LEU A C 1
ATOM 916 O O . LEU A 1 120 ? 7.335 5.993 11.792 1.00 84.12 120 LEU A O 1
ATOM 920 N N . ALA A 1 121 ? 5.224 6.228 11.054 1.00 80.56 121 ALA A 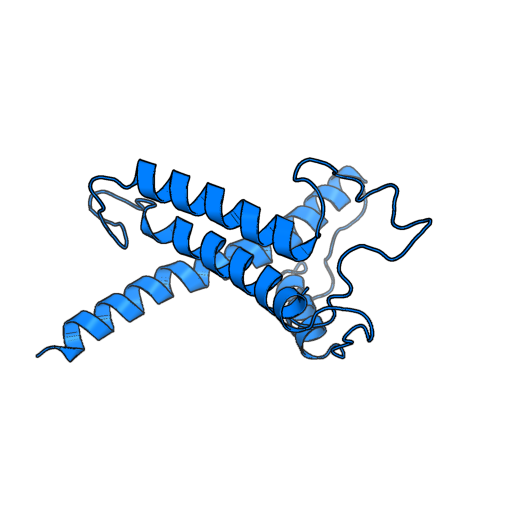N 1
ATOM 921 C CA . ALA A 1 121 ? 5.538 5.928 9.660 1.00 80.56 121 ALA A CA 1
ATOM 922 C C . ALA A 1 121 ? 6.564 6.917 9.072 1.00 80.56 121 ALA A C 1
ATOM 924 O O . ALA A 1 121 ? 7.481 6.493 8.371 1.00 80.56 121 ALA A O 1
ATOM 925 N N . THR A 1 122 ? 6.485 8.210 9.425 1.00 73.81 122 THR A N 1
ATOM 926 C CA . THR A 1 122 ? 7.463 9.212 8.954 1.00 73.81 122 THR A CA 1
ATOM 927 C C . THR A 1 122 ? 8.881 8.953 9.469 1.00 73.81 122 THR A C 1
ATOM 929 O O . THR A 1 122 ? 9.845 9.192 8.743 1.00 73.81 122 THR A O 1
ATOM 932 N N . TYR A 1 123 ? 9.038 8.396 10.677 1.00 72.88 123 TYR A N 1
ATOM 933 C CA . TYR A 1 123 ? 10.357 7.997 11.180 1.00 72.88 123 TYR A CA 1
ATOM 934 C C . TYR A 1 123 ? 10.947 6.828 10.386 1.00 72.88 123 TYR A C 1
ATOM 936 O O . TYR A 1 123 ? 12.159 6.796 10.189 1.00 72.88 123 TYR A O 1
ATOM 944 N N . GLY A 1 124 ? 10.111 5.906 9.894 1.00 67.75 124 GLY A N 1
ATOM 945 C CA . GLY A 1 124 ? 10.542 4.856 8.968 1.00 67.75 124 GLY A CA 1
ATOM 946 C C . GLY A 1 124 ? 11.116 5.438 7.674 1.00 67.75 124 GLY A C 1
ATOM 947 O O . GLY A 1 124 ? 12.222 5.080 7.280 1.00 67.75 124 GLY A O 1
ATOM 948 N N . SER A 1 125 ? 10.422 6.407 7.071 1.00 64.19 125 SER A N 1
ATOM 949 C CA . SER A 1 125 ? 10.871 7.069 5.836 1.00 64.19 125 SER A CA 1
ATOM 950 C C . SER A 1 125 ? 12.149 7.897 6.030 1.00 64.19 125 SER A C 1
ATOM 952 O O . SER A 1 125 ? 13.005 7.957 5.147 1.00 64.19 125 SER A O 1
ATOM 954 N N . ILE A 1 126 ? 12.321 8.519 7.200 1.00 66.94 126 ILE A N 1
ATOM 955 C CA . ILE A 1 126 ? 13.561 9.230 7.552 1.00 66.94 126 ILE A CA 1
ATOM 956 C C . ILE A 1 126 ? 14.709 8.239 7.780 1.00 66.94 126 ILE A C 1
ATOM 958 O O . ILE A 1 126 ? 15.833 8.502 7.356 1.00 66.94 126 ILE A O 1
ATOM 962 N N . ALA A 1 127 ? 14.448 7.097 8.423 1.00 62.44 127 ALA A N 1
ATOM 963 C CA . ALA A 1 127 ? 15.455 6.057 8.629 1.00 62.44 127 ALA A CA 1
ATOM 964 C C . ALA A 1 127 ? 15.962 5.465 7.301 1.00 62.44 127 ALA A C 1
ATOM 966 O O . ALA A 1 127 ? 17.129 5.091 7.212 1.00 62.44 127 ALA A O 1
ATOM 967 N N . GLU A 1 128 ? 15.104 5.420 6.281 1.00 58.31 128 GLU A N 1
ATOM 968 C CA . GLU A 1 128 ? 15.433 4.953 4.932 1.00 58.31 128 GLU A CA 1
ATOM 969 C C . GLU A 1 128 ? 16.271 5.971 4.139 1.00 58.31 128 GLU A C 1
ATOM 971 O O . GLU A 1 128 ? 17.248 5.612 3.487 1.00 58.31 128 GLU A O 1
ATOM 976 N N . THR A 1 129 ? 15.933 7.259 4.230 1.00 54.75 129 THR A N 1
ATOM 977 C CA . THR A 1 129 ? 16.557 8.312 3.406 1.00 54.75 129 THR A CA 1
ATOM 978 C C . THR A 1 129 ? 17.708 9.048 4.093 1.00 54.75 129 THR A C 1
ATOM 980 O O . THR A 1 129 ? 18.453 9.765 3.425 1.00 54.75 129 THR A O 1
ATOM 983 N N . ASN A 1 130 ? 17.864 8.903 5.416 1.00 53.75 130 ASN A N 1
ATOM 984 C CA . ASN A 1 130 ? 18.794 9.669 6.258 1.00 53.75 130 ASN A CA 1
ATOM 985 C C . ASN A 1 130 ? 18.771 11.189 5.949 1.00 53.75 130 ASN A C 1
ATOM 987 O O . ASN A 1 130 ? 19.798 11.870 6.010 1.00 53.75 130 ASN A O 1
ATOM 991 N N . ARG A 1 131 ? 17.597 11.714 5.555 1.00 49.88 131 ARG A N 1
ATOM 992 C CA . ARG A 1 131 ? 17.361 13.084 5.063 1.00 49.88 131 ARG A CA 1
ATOM 993 C C . ARG A 1 131 ? 16.069 13.678 5.658 1.00 49.88 131 ARG A C 1
ATOM 995 O O . ARG A 1 131 ? 15.212 12.933 6.133 1.00 49.88 131 ARG A O 1
ATOM 1002 N N . PRO A 1 132 ? 15.926 15.020 5.688 1.00 46.00 132 PRO A N 1
ATOM 1003 C CA . PRO A 1 132 ? 14.748 15.680 6.244 1.00 46.00 132 PRO A CA 1
ATOM 1004 C C . PRO A 1 132 ? 13.475 15.476 5.386 1.00 46.00 132 PRO A C 1
ATOM 1006 O O . PRO A 1 132 ? 13.555 15.401 4.162 1.00 46.00 132 PRO A O 1
ATOM 1009 N N . PRO A 1 133 ? 12.284 15.458 6.016 1.00 47.28 133 PRO A N 1
ATOM 1010 C CA . PRO A 1 133 ? 11.032 14.909 5.467 1.00 47.28 133 PRO A CA 1
ATOM 1011 C C . PRO A 1 133 ? 10.319 15.723 4.361 1.00 47.28 133 PRO A C 1
ATOM 1013 O O . PRO A 1 133 ? 9.161 15.438 4.067 1.00 47.28 133 PRO A O 1
ATOM 1016 N N . PHE A 1 134 ? 10.958 16.724 3.741 1.00 51.44 134 PHE A N 1
ATOM 1017 C CA . PHE A 1 134 ? 10.321 17.592 2.726 1.00 51.44 134 PHE A CA 1
ATOM 1018 C C . PHE A 1 134 ? 11.177 17.856 1.476 1.00 51.44 134 PHE A C 1
ATOM 1020 O O . PHE A 1 134 ? 10.887 18.780 0.719 1.00 51.44 134 PHE A O 1
ATOM 1027 N N . ASP A 1 135 ? 12.211 17.050 1.241 1.00 45.53 135 ASP A N 1
ATOM 1028 C CA . ASP A 1 135 ? 13.081 17.177 0.068 1.00 45.53 135 ASP A CA 1
ATOM 1029 C C . ASP A 1 135 ? 12.680 16.164 -1.024 1.00 45.53 135 ASP A C 1
ATOM 1031 O O . ASP A 1 135 ? 13.252 15.081 -1.143 1.00 45.53 135 ASP A O 1
ATOM 1035 N N . LEU A 1 136 ? 11.631 16.483 -1.796 1.00 47.12 136 LEU A N 1
ATOM 1036 C CA . LEU A 1 136 ? 11.180 15.692 -2.955 1.00 47.12 136 LEU A CA 1
ATOM 1037 C C . LEU A 1 136 ? 12.070 15.981 -4.180 1.00 47.12 136 LEU A C 1
ATOM 1039 O O . LEU A 1 136 ? 11.618 16.541 -5.176 1.00 47.12 136 LEU A O 1
ATOM 1043 N N . ALA A 1 137 ? 13.342 15.591 -4.117 1.00 43.56 137 ALA A N 1
ATOM 1044 C CA . ALA A 1 137 ? 14.301 15.712 -5.221 1.00 43.56 137 ALA A CA 1
ATOM 1045 C C . ALA A 1 137 ? 14.313 14.475 -6.142 1.00 43.56 137 ALA A C 1
ATOM 1047 O O . ALA A 1 137 ? 15.362 14.078 -6.654 1.00 43.56 137 ALA A O 1
ATOM 1048 N N . GLU A 1 138 ? 13.163 13.834 -6.354 1.00 53.00 138 GLU A N 1
ATOM 1049 C CA . GLU A 1 138 ? 13.080 12.587 -7.128 1.00 53.00 138 GLU A CA 1
ATOM 1050 C C . GLU A 1 138 ? 13.272 12.815 -8.640 1.00 53.00 138 GLU A C 1
ATOM 1052 O O . GLU A 1 138 ? 13.666 11.907 -9.359 1.00 53.00 138 GLU A O 1
ATOM 1057 N N . ALA A 1 139 ? 13.101 14.053 -9.124 1.00 39.41 139 ALA A N 1
ATOM 1058 C CA . ALA A 1 139 ? 13.275 14.395 -10.540 1.00 39.41 139 ALA A CA 1
ATOM 1059 C C . ALA A 1 139 ? 14.651 14.999 -10.902 1.00 39.41 139 ALA A C 1
ATOM 1061 O O . ALA A 1 139 ? 14.995 15.056 -12.080 1.00 39.41 139 ALA A O 1
ATOM 1062 N N . GLU A 1 140 ? 15.447 15.458 -9.928 1.00 36.97 140 GLU A N 1
ATOM 1063 C CA . GLU A 1 140 ? 16.709 16.184 -10.193 1.00 36.97 140 GLU A CA 1
ATOM 1064 C C . GLU A 1 140 ? 17.961 15.335 -9.919 1.00 36.97 140 GLU A C 1
ATOM 1066 O O . GLU A 1 140 ? 19.033 15.582 -10.474 1.00 36.97 140 GLU A O 1
ATOM 1071 N N . SER A 1 141 ? 17.833 14.304 -9.082 1.00 43.53 141 SER A N 1
ATOM 1072 C CA . SER A 1 141 ? 18.962 13.521 -8.571 1.00 43.53 141 SER A CA 1
ATOM 1073 C C . SER A 1 141 ? 19.286 12.250 -9.374 1.00 43.53 141 SER A C 1
ATOM 1075 O O . SER A 1 141 ? 20.421 11.775 -9.288 1.00 43.53 141 SER A O 1
ATOM 1077 N N . GLU A 1 142 ? 18.382 11.764 -10.241 1.00 44.03 142 GLU A N 1
ATOM 1078 C CA . GLU A 1 142 ? 18.662 10.656 -11.182 1.00 44.03 142 GLU A CA 1
ATOM 1079 C C . GLU A 1 142 ? 19.828 10.967 -12.141 1.00 44.03 142 GLU A C 1
ATOM 1081 O O . GLU A 1 142 ? 20.505 10.058 -12.621 1.00 44.03 142 GLU A O 1
ATOM 1086 N N . LEU A 1 143 ? 20.089 12.251 -12.416 1.00 45.16 143 LEU A N 1
ATOM 1087 C CA . LEU A 1 143 ? 21.069 12.679 -13.417 1.00 45.16 143 LEU A CA 1
ATOM 1088 C C . LEU A 1 143 ? 22.491 12.905 -12.878 1.00 45.16 143 LEU A C 1
ATOM 1090 O O . LEU A 1 143 ? 23.413 12.988 -13.687 1.00 45.16 143 LEU A O 1
ATOM 1094 N N . VAL A 1 144 ? 22.707 13.020 -11.559 1.00 41.97 144 VAL A N 1
ATOM 1095 C CA . VAL A 1 144 ? 24.015 13.464 -11.018 1.00 41.97 144 VAL A CA 1
ATOM 1096 C C . VAL A 1 144 ? 24.609 12.537 -9.953 1.00 41.97 144 VAL A C 1
ATOM 1098 O O . VAL A 1 144 ? 25.832 12.423 -9.878 1.00 41.97 144 VAL A O 1
ATOM 1101 N N . SER A 1 145 ? 23.818 11.819 -9.153 1.00 37.62 145 SER A N 1
ATOM 1102 C CA . SER A 1 145 ? 24.383 10.951 -8.111 1.00 37.62 145 SER A CA 1
ATOM 1103 C C . SER A 1 145 ? 23.384 9.892 -7.658 1.00 37.62 145 SER A C 1
ATOM 1105 O O . SER A 1 145 ? 22.342 10.247 -7.113 1.00 37.62 145 SER A O 1
ATOM 1107 N N . GLY A 1 146 ? 23.715 8.609 -7.830 1.00 40.19 146 GLY A N 1
ATOM 1108 C CA . GLY A 1 146 ? 22.898 7.457 -7.419 1.00 40.19 146 GLY A CA 1
ATOM 1109 C C . GLY A 1 146 ? 22.751 7.301 -5.900 1.00 40.19 146 GLY A C 1
ATOM 1110 O O . GLY A 1 146 ? 23.225 6.326 -5.335 1.00 40.19 146 GLY A O 1
ATOM 1111 N N . PHE A 1 147 ? 22.120 8.277 -5.246 1.00 34.81 147 PHE A N 1
ATOM 1112 C CA . PHE A 1 147 ? 21.885 8.374 -3.802 1.00 34.81 147 PHE A CA 1
ATOM 1113 C C . PHE A 1 147 ? 20.379 8.461 -3.480 1.00 34.81 147 PHE A C 1
ATOM 1115 O O . PHE A 1 147 ? 19.968 9.277 -2.650 1.00 34.81 147 PHE A O 1
ATOM 1122 N N . MET A 1 148 ? 19.551 7.640 -4.135 1.00 47.22 148 MET A N 1
ATOM 1123 C CA . MET A 1 148 ? 18.263 7.206 -3.581 1.00 47.22 148 MET A CA 1
ATOM 1124 C C . MET A 1 148 ? 18.101 5.694 -3.762 1.00 47.22 148 MET A C 1
ATOM 1126 O O . MET A 1 148 ? 18.517 5.145 -4.780 1.00 47.22 148 MET A O 1
ATOM 1130 N N . THR A 1 149 ? 17.604 5.081 -2.680 1.00 49.66 149 THR A N 1
ATOM 1131 C CA . THR A 1 149 ? 17.447 3.651 -2.376 1.00 49.66 149 THR A CA 1
ATOM 1132 C C . THR A 1 149 ? 18.389 2.722 -3.145 1.00 49.66 149 THR A C 1
ATOM 1134 O O . THR A 1 149 ? 18.053 2.126 -4.162 1.00 49.66 149 THR A O 1
ATOM 1137 N N . GLU A 1 150 ? 19.560 2.456 -2.557 1.00 53.94 150 GLU A N 1
ATOM 1138 C CA . GLU A 1 150 ? 20.412 1.319 -2.953 1.00 53.94 150 GLU A CA 1
ATOM 1139 C C . GLU A 1 150 ? 19.706 -0.045 -2.732 1.00 53.94 150 GLU A C 1
ATOM 1141 O O . GLU A 1 150 ? 20.308 -1.109 -2.873 1.00 53.94 150 GLU A O 1
ATOM 1146 N N . HIS A 1 151 ? 18.419 -0.028 -2.367 1.00 61.94 151 HIS A N 1
ATOM 1147 C CA . HIS A 1 151 ? 17.557 -1.185 -2.270 1.00 61.94 151 HIS A CA 1
ATOM 1148 C C . HIS A 1 151 ? 17.397 -1.834 -3.643 1.00 61.94 151 HIS A C 1
ATOM 1150 O O . HIS A 1 151 ? 16.955 -1.249 -4.631 1.00 61.94 151 HIS A O 1
ATOM 1156 N N . SER A 1 152 ? 17.763 -3.106 -3.687 1.00 60.56 152 SER A N 1
ATOM 1157 C CA . SER A 1 152 ? 17.493 -3.983 -4.810 1.00 60.56 152 SER A CA 1
ATOM 1158 C C . SER A 1 152 ? 16.592 -5.119 -4.345 1.00 60.56 152 SER A C 1
ATOM 1160 O O . SER A 1 152 ? 16.559 -5.471 -3.163 1.00 60.56 152 SER A O 1
ATOM 1162 N N . ALA A 1 153 ? 15.906 -5.727 -5.308 1.00 75.62 153 ALA A N 1
ATOM 1163 C CA . ALA A 1 153 ? 15.028 -6.867 -5.104 1.00 75.62 153 ALA A CA 1
ATOM 1164 C C . ALA A 1 153 ? 13.805 -6.537 -4.233 1.00 75.62 153 ALA A C 1
ATOM 1166 O O . ALA A 1 153 ? 13.096 -5.585 -4.524 1.00 75.62 153 ALA A O 1
ATOM 1167 N N . VAL A 1 154 ? 13.534 -7.346 -3.212 1.00 75.06 154 VAL A N 1
ATOM 1168 C CA . VAL A 1 154 ? 12.294 -7.328 -2.412 1.00 75.06 154 VAL A CA 1
ATOM 1169 C C . VAL A 1 154 ? 12.189 -6.126 -1.463 1.00 75.06 154 VAL A C 1
ATOM 1171 O O . VAL A 1 154 ? 11.118 -5.847 -0.942 1.00 75.06 154 VAL A O 1
ATOM 1174 N N . ILE A 1 155 ? 13.301 -5.443 -1.203 1.00 70.44 155 ILE A N 1
ATOM 1175 C CA . ILE A 1 155 ? 13.362 -4.317 -0.256 1.00 70.44 155 ILE A CA 1
ATOM 1176 C C . ILE A 1 155 ? 12.976 -2.994 -0.939 1.00 70.44 155 ILE A C 1
ATOM 1178 O O . ILE A 1 155 ? 12.738 -2.009 -0.251 1.00 70.44 155 ILE A O 1
ATOM 1182 N N . PHE A 1 156 ? 12.916 -2.998 -2.274 1.00 63.19 156 PHE A N 1
ATOM 1183 C CA . PHE A 1 156 ? 12.400 -1.912 -3.101 1.00 63.19 156 PHE A CA 1
ATOM 1184 C C . PHE A 1 156 ? 10.872 -1.982 -3.182 1.00 63.19 156 PHE A C 1
ATOM 1186 O O . PHE A 1 156 ? 10.225 -0.931 -3.007 1.00 63.19 156 PHE A O 1
#

pLDDT: mean 77.32, std 15.25, range [34.81, 93.25]

Organism: NCBI:txid602034

InterPro domains:
  IPR001694 NADH:ubiquinone oxidoreductase, subunit 1/F420H2 oxidoreductase subunit H [PF00146] (12-126)
  IPR001694 NADH:ubiquinone oxidoreductase, subunit 1/F420H2 oxidoreductase subunit H [PTHR11432] (7-125)
  IPR018086 NADH:ubiquinone oxidoreductase, subunit 1, conserved site [PS00667] (51-66)
  IPR018086 NADH:ubiquinone oxidoreductase, subunit 1, conserved site [PS00668] (133-146)

Sequence (156 aa):
MIYLPTLISVVEVLIVIVPVLLTVAYVTVAERKTMASMQRRLGPNIVGYYGLLQAFADALKLILKEYVSPTQANLALFFLGPIITLIFSLLGYLVVPYGPGLALSDLNLGILYMLAVSSLATYGSIAETNRPPFDLAEAESELVSGFMTEHSAVIF